Protein AF-A0A2D4KDU7-F1 (afdb_monomer)

Foldseek 3Di:
DVVQLVVVVVVLVVVVVVVVVVLVVVVVVLVVVLVVLVVVLVVQVVVLVVVVVVLVVVVVVLVPDDPVSSVVVVVVSVVVVCVSVVPPRDDDDPPSDRPDCDVVNVVVSVVVSCVSNDDPPDVDFADPVPDDPQWDADPSRNDIDGD

Radius of gyration: 37.22 Å; Cα contacts (8 Å, |Δi|>4): 57; chains: 1; bounding box: 59×28×111 Å

Solvent-accessible surface area (backbone atoms only — not comparable to full-atom values): 8748 Å² total; per-residue (Å²): 104,74,66,58,46,52,51,51,55,48,57,50,50,54,52,50,51,53,49,52,54,52,51,51,53,52,50,52,50,51,50,49,52,52,50,51,50,52,52,51,50,51,52,50,53,51,52,53,51,52,52,50,51,54,48,53,51,53,52,54,56,43,68,76,43,59,73,77,57,26,66,63,50,46,59,58,50,52,53,52,47,53,53,57,68,67,57,63,77,79,80,84,79,85,79,80,80,72,88,68,88,47,72,67,54,60,51,52,53,49,54,53,50,51,62,71,59,46,73,76,90,62,90,72,60,64,61,74,90,76,50,58,95,56,52,47,65,42,94,85,21,74,47,75,44,78,115

Mean predicted aligned error: 15.84 Å

pLDDT: mean 76.51, std 9.61, range [54.97, 90.88]

Structure (mmCIF, N/CA/C/O backbone):
data_AF-A0A2D4KDU7-F1
#
_entry.id   AF-A0A2D4KDU7-F1
#
loop_
_atom_site.group_PDB
_atom_site.id
_atom_site.type_symbol
_atom_site.label_atom_id
_atom_site.label_alt_id
_atom_site.label_comp_id
_atom_site.label_asym_id
_atom_site.label_entity_id
_atom_site.label_seq_id
_atom_site.pdbx_PDB_ins_code
_atom_site.Cartn_x
_atom_site.Cartn_y
_atom_site.Cartn_z
_atom_site.occupancy
_atom_site.B_iso_or_equiv
_atom_site.auth_seq_id
_atom_site.auth_comp_id
_atom_site.auth_asym_id
_atom_site.auth_atom_id
_atom_site.pdbx_PDB_model_num
ATOM 1 N N . PHE A 1 1 ? 23.810 -1.354 -40.346 1.00 64.44 1 PHE A N 1
ATOM 2 C CA . PHE A 1 1 ? 22.650 -0.583 -39.847 1.00 64.44 1 PHE A CA 1
ATOM 3 C C . PHE A 1 1 ? 21.507 -1.460 -39.319 1.00 64.44 1 PHE A C 1
ATOM 5 O O . PHE A 1 1 ? 21.370 -1.547 -38.110 1.00 64.44 1 PHE A O 1
ATOM 12 N N . LYS A 1 2 ? 20.727 -2.176 -40.155 1.00 74.44 2 LYS A N 1
ATOM 13 C CA . LYS A 1 2 ? 19.553 -2.969 -39.698 1.00 74.44 2 LYS A CA 1
ATOM 14 C C . LYS A 1 2 ? 19.859 -3.970 -38.568 1.00 74.44 2 LYS A C 1
ATOM 16 O O . LYS A 1 2 ? 19.088 -4.074 -37.623 1.00 74.44 2 LYS A O 1
ATOM 21 N N . HIS A 1 3 ? 20.990 -4.672 -38.652 1.00 78.50 3 HIS A N 1
ATOM 22 C CA . HIS A 1 3 ? 21.426 -5.616 -37.617 1.00 78.50 3 HIS A CA 1
ATOM 23 C C . HIS A 1 3 ? 21.759 -4.918 -36.286 1.00 78.50 3 HIS A C 1
ATOM 25 O O . HIS A 1 3 ? 21.266 -5.317 -35.241 1.00 78.50 3 HIS A O 1
ATOM 31 N N . GLN A 1 4 ? 22.495 -3.809 -36.346 1.00 75.19 4 GLN A N 1
ATOM 32 C CA . GLN A 1 4 ? 22.878 -2.999 -35.186 1.00 75.19 4 GLN A CA 1
ATOM 33 C C . GLN A 1 4 ? 21.663 -2.366 -34.490 1.00 75.19 4 GLN A C 1
ATOM 35 O O . GLN A 1 4 ? 21.583 -2.353 -33.267 1.00 75.19 4 GLN A O 1
ATOM 40 N N . VAL A 1 5 ? 20.667 -1.908 -35.258 1.00 75.38 5 VAL A N 1
ATOM 41 C CA . VAL A 1 5 ? 19.385 -1.441 -34.703 1.00 75.38 5 VAL A CA 1
ATOM 42 C C . VAL A 1 5 ? 18.654 -2.581 -33.986 1.00 75.38 5 VAL A C 1
ATOM 44 O O . VAL A 1 5 ? 18.150 -2.388 -32.881 1.00 75.38 5 VAL A O 1
ATOM 47 N N . ALA A 1 6 ? 18.614 -3.778 -34.579 1.00 77.19 6 ALA A N 1
ATOM 48 C CA . ALA A 1 6 ? 17.972 -4.937 -33.961 1.00 77.19 6 ALA A CA 1
ATOM 49 C C . ALA A 1 6 ? 18.661 -5.362 -32.651 1.00 77.19 6 ALA A C 1
ATOM 51 O O . ALA A 1 6 ? 17.974 -5.691 -31.684 1.00 77.19 6 ALA A O 1
ATOM 52 N N . GLU A 1 7 ? 19.991 -5.304 -32.602 1.00 84.19 7 GLU A N 1
ATOM 53 C CA . GLU A 1 7 ? 20.791 -5.597 -31.411 1.00 84.19 7 GLU A CA 1
ATOM 54 C C . GLU A 1 7 ? 20.511 -4.599 -30.276 1.00 84.19 7 GLU A C 1
ATOM 56 O O . GLU A 1 7 ? 20.170 -5.008 -29.165 1.00 84.19 7 GLU A O 1
ATOM 61 N N . GLN A 1 8 ? 20.536 -3.291 -30.563 1.00 79.44 8 GLN A N 1
ATOM 62 C CA . GLN A 1 8 ? 20.227 -2.252 -29.569 1.00 79.44 8 GLN A CA 1
ATOM 63 C C . GLN A 1 8 ? 18.788 -2.366 -29.038 1.00 79.44 8 GLN A C 1
ATOM 65 O O . GLN A 1 8 ? 18.553 -2.249 -27.835 1.00 79.44 8 GLN A O 1
ATOM 70 N N . LEU A 1 9 ? 17.822 -2.686 -29.907 1.00 80.81 9 LEU A N 1
ATOM 71 C CA . LEU A 1 9 ? 16.442 -2.979 -29.502 1.00 80.81 9 LEU A CA 1
ATOM 72 C C . LEU A 1 9 ? 16.328 -4.250 -28.642 1.00 80.81 9 LEU A C 1
ATOM 74 O O . LEU A 1 9 ? 15.403 -4.369 -27.836 1.00 80.81 9 LEU A O 1
ATOM 78 N N . GLY A 1 10 ? 17.229 -5.218 -28.814 1.00 84.12 10 GLY A N 1
ATOM 79 C CA . GLY A 1 10 ? 17.331 -6.400 -27.956 1.00 84.12 10 GLY A CA 1
ATOM 80 C C . GLY A 1 10 ? 17.787 -6.043 -26.541 1.00 84.12 10 GLY A C 1
ATOM 81 O O . GLY A 1 10 ? 17.117 -6.399 -25.573 1.00 84.12 10 GLY A O 1
ATOM 82 N N . VAL A 1 11 ? 18.866 -5.264 -26.426 1.00 84.25 11 VAL A N 1
ATOM 83 C CA . VAL A 1 11 ? 19.412 -4.784 -25.140 1.00 84.25 11 VAL A CA 1
ATOM 84 C C . VAL A 1 11 ? 18.401 -3.920 -24.378 1.00 84.25 11 VAL A C 1
ATOM 86 O O . VAL A 1 11 ? 18.278 -4.006 -23.158 1.00 84.25 11 VAL A O 1
ATOM 89 N N . MET A 1 12 ? 17.628 -3.094 -25.081 1.00 78.56 12 MET A N 1
ATOM 90 C CA . MET A 1 12 ? 16.588 -2.284 -24.441 1.00 78.56 12 MET A CA 1
ATOM 91 C C . MET A 1 12 ? 15.437 -3.132 -23.905 1.00 78.56 12 MET A C 1
ATOM 93 O O . MET A 1 12 ? 14.950 -2.870 -22.807 1.00 78.56 12 MET A O 1
ATOM 97 N N . ARG A 1 13 ? 15.015 -4.161 -24.648 1.00 83.88 13 ARG A N 1
ATOM 98 C CA . ARG A 1 13 ? 13.960 -5.077 -24.196 1.00 83.88 13 ARG A CA 1
ATOM 99 C C . ARG A 1 13 ? 14.378 -5.859 -22.955 1.00 83.88 13 ARG A C 1
ATOM 101 O O . ARG A 1 13 ? 13.567 -5.990 -22.045 1.00 83.88 13 ARG A O 1
ATOM 108 N N . SER A 1 14 ? 15.630 -6.311 -22.876 1.00 85.88 14 SER A N 1
ATOM 109 C CA . SER A 1 14 ? 16.124 -6.977 -21.666 1.00 85.88 14 SER A CA 1
ATOM 110 C C . SER A 1 14 ? 16.184 -6.025 -20.468 1.00 85.88 14 SER A C 1
ATOM 112 O O . SER A 1 14 ? 15.762 -6.397 -19.376 1.00 85.88 14 SER A O 1
ATOM 114 N N . TYR A 1 15 ? 16.621 -4.776 -20.664 1.00 81.38 15 TYR A N 1
ATOM 115 C CA . TYR A 1 15 ? 16.615 -3.761 -19.607 1.00 81.38 15 TYR A CA 1
ATOM 116 C C . TYR A 1 15 ? 15.201 -3.447 -19.098 1.00 81.38 15 TYR A C 1
ATOM 118 O O . TYR A 1 15 ? 14.987 -3.385 -17.888 1.00 81.38 15 TYR A O 1
ATOM 126 N N . LEU A 1 16 ? 14.229 -3.294 -20.004 1.00 81.00 16 LEU A N 1
ATOM 127 C CA . LEU A 1 16 ? 12.828 -3.084 -19.634 1.00 81.00 16 LEU A CA 1
ATOM 128 C C . LEU A 1 16 ? 12.256 -4.280 -18.869 1.00 81.00 16 LEU A C 1
ATOM 130 O O . LEU A 1 16 ? 11.600 -4.065 -17.858 1.00 81.00 16 LEU A O 1
ATOM 134 N N . GLY A 1 17 ? 12.567 -5.512 -19.281 1.00 83.88 17 GLY A N 1
ATOM 135 C CA . GLY A 1 17 ? 12.140 -6.712 -18.556 1.00 83.88 17 GLY A CA 1
ATOM 136 C C . GLY A 1 17 ? 12.711 -6.794 -17.135 1.00 83.88 17 GLY A C 1
ATOM 137 O O . GLY A 1 17 ? 11.994 -7.131 -16.196 1.00 83.88 17 GLY A O 1
ATOM 138 N N . MET A 1 18 ? 13.983 -6.422 -16.937 1.00 81.94 18 MET A N 1
ATOM 139 C CA . MET A 1 18 ? 14.571 -6.351 -15.590 1.00 81.94 18 MET A CA 1
ATOM 140 C C . MET A 1 18 ? 13.903 -5.279 -14.722 1.00 81.94 18 MET A C 1
ATOM 142 O O . MET A 1 18 ? 13.660 -5.508 -13.538 1.00 81.94 18 MET A O 1
ATOM 146 N N . LEU A 1 19 ? 13.594 -4.114 -15.297 1.00 77.25 19 LEU A N 1
ATOM 147 C CA . LEU A 1 19 ? 12.893 -3.048 -14.582 1.00 77.25 19 LEU A CA 1
ATOM 148 C C . LEU A 1 19 ? 11.456 -3.426 -14.233 1.00 77.25 19 LEU A C 1
ATOM 150 O O . LEU A 1 19 ? 11.025 -3.153 -13.119 1.00 77.25 19 LEU A O 1
ATOM 154 N N . GLU A 1 20 ? 10.732 -4.056 -15.155 1.00 80.38 20 GLU A N 1
ATOM 155 C CA . GLU A 1 20 ? 9.377 -4.555 -14.919 1.00 80.38 20 GLU A CA 1
ATOM 156 C C . GLU A 1 20 ? 9.365 -5.560 -13.765 1.00 80.38 20 GLU A C 1
ATOM 158 O O . GLU A 1 20 ? 8.571 -5.420 -12.838 1.00 80.38 20 GLU A O 1
ATOM 163 N N . SER A 1 21 ? 10.312 -6.504 -13.757 1.00 81.69 21 SER A N 1
ATOM 164 C CA . SER A 1 21 ? 10.461 -7.453 -12.652 1.00 81.69 21 SER A CA 1
ATOM 165 C C . SER A 1 21 ? 10.783 -6.760 -11.325 1.00 81.69 21 SER A C 1
ATOM 167 O O . SER A 1 21 ? 10.232 -7.140 -10.296 1.00 81.69 21 SER A O 1
ATOM 169 N N . SER A 1 22 ? 11.670 -5.763 -11.330 1.00 79.00 22 SER A N 1
ATOM 170 C CA . SER A 1 22 ? 12.036 -5.003 -10.127 1.00 79.00 22 SER A CA 1
ATOM 171 C C . SER A 1 22 ? 10.853 -4.194 -9.581 1.00 79.00 22 SER A C 1
ATOM 173 O O . SER A 1 22 ? 10.568 -4.224 -8.386 1.00 79.00 22 SER A O 1
ATOM 175 N N . LEU A 1 23 ? 10.102 -3.529 -10.463 1.00 78.06 23 LEU A N 1
ATOM 176 C CA . LEU A 1 23 ? 8.904 -2.785 -10.085 1.00 78.06 23 LEU A CA 1
ATOM 177 C C . LEU A 1 23 ? 7.802 -3.714 -9.568 1.00 78.06 23 LEU A C 1
ATOM 179 O O . LEU A 1 23 ? 7.132 -3.369 -8.600 1.00 78.06 23 LEU A O 1
ATOM 183 N N . GLY A 1 24 ? 7.639 -4.891 -10.178 1.00 78.06 24 GLY A N 1
ATOM 184 C CA . GLY A 1 24 ? 6.722 -5.923 -9.698 1.00 78.06 24 GLY A CA 1
ATOM 185 C C . GLY A 1 24 ? 7.055 -6.369 -8.274 1.00 78.06 24 GLY A C 1
ATOM 186 O O . GLY A 1 24 ? 6.163 -6.420 -7.432 1.00 78.06 24 GLY A O 1
ATOM 187 N N . GLN A 1 25 ? 8.339 -6.596 -7.976 1.00 82.38 25 GLN A N 1
ATOM 188 C CA . GLN A 1 25 ? 8.797 -6.938 -6.624 1.00 82.38 25 GLN A CA 1
ATOM 189 C C . GLN A 1 25 ? 8.543 -5.811 -5.616 1.00 82.38 25 GLN A C 1
ATOM 191 O O . GLN A 1 25 ? 8.075 -6.072 -4.508 1.00 82.38 25 GLN A O 1
ATOM 196 N N . GLU A 1 26 ? 8.819 -4.553 -5.976 1.00 77.38 26 GLU A N 1
ATOM 197 C CA . GLU A 1 26 ? 8.553 -3.432 -5.066 1.00 77.38 26 GLU A CA 1
ATOM 198 C C . GLU A 1 26 ? 7.043 -3.221 -4.861 1.00 77.38 26 GLU A C 1
ATOM 200 O O . GLU A 1 26 ? 6.612 -2.951 -3.743 1.00 77.38 26 GLU A O 1
ATOM 205 N N . ALA A 1 27 ? 6.220 -3.413 -5.897 1.00 76.50 27 ALA A N 1
ATOM 206 C CA . ALA A 1 27 ? 4.765 -3.360 -5.780 1.00 76.50 27 ALA A CA 1
ATOM 207 C C . ALA A 1 27 ? 4.227 -4.454 -4.844 1.00 76.50 27 ALA A C 1
ATOM 209 O O . ALA A 1 27 ? 3.410 -4.159 -3.972 1.00 76.50 27 ALA A O 1
ATOM 210 N N . GLU A 1 28 ? 4.718 -5.689 -4.976 1.00 83.06 28 GLU A N 1
ATOM 211 C CA . GLU A 1 28 ? 4.345 -6.806 -4.102 1.00 83.06 28 GLU A CA 1
ATOM 212 C C . GLU A 1 28 ? 4.742 -6.535 -2.645 1.00 83.06 28 GLU A C 1
ATOM 214 O O . GLU A 1 28 ? 3.942 -6.716 -1.727 1.00 83.06 28 GLU A O 1
ATOM 219 N N . LYS A 1 29 ? 5.942 -5.995 -2.425 1.00 82.25 29 LYS A N 1
ATOM 220 C CA . LYS A 1 29 ? 6.421 -5.605 -1.097 1.00 82.25 29 LYS A CA 1
ATOM 221 C C . LYS A 1 29 ? 5.576 -4.491 -0.473 1.00 82.25 29 LYS A C 1
ATOM 223 O O . LYS A 1 29 ? 5.206 -4.598 0.695 1.00 82.25 29 LYS A O 1
ATOM 228 N N . VAL A 1 30 ? 5.242 -3.441 -1.227 1.00 78.75 30 VAL A N 1
ATOM 229 C CA . VAL A 1 30 ? 4.367 -2.354 -0.750 1.00 78.75 30 VAL A CA 1
ATOM 230 C C . VAL A 1 30 ? 2.969 -2.887 -0.439 1.00 78.75 30 VAL A C 1
ATOM 232 O O . VAL A 1 30 ? 2.398 -2.548 0.598 1.00 78.75 30 VAL A O 1
ATOM 235 N N . GLN A 1 31 ? 2.431 -3.766 -1.287 1.00 79.94 31 GLN A N 1
ATOM 236 C CA . GLN A 1 31 ? 1.154 -4.431 -1.041 1.00 79.94 31 GLN A CA 1
ATOM 237 C C . GLN A 1 31 ? 1.193 -5.267 0.243 1.00 79.94 31 GLN A C 1
ATOM 239 O O . GLN A 1 31 ? 0.260 -5.196 1.046 1.00 79.94 31 GLN A O 1
ATOM 244 N N . GLN A 1 32 ? 2.261 -6.0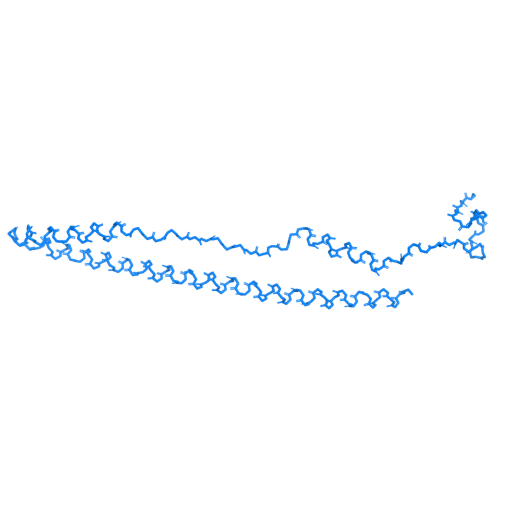34 0.462 1.00 84.38 32 GLN A N 1
ATOM 245 C CA . GLN A 1 32 ? 2.418 -6.843 1.665 1.00 84.38 32 GLN A CA 1
ATOM 246 C C . GLN A 1 32 ? 2.485 -5.963 2.919 1.00 84.38 32 GLN A C 1
ATOM 248 O O . GLN A 1 32 ? 1.736 -6.197 3.866 1.00 84.38 32 GLN A O 1
ATOM 253 N N . GLN A 1 33 ? 3.299 -4.905 2.903 1.00 81.31 33 GLN A N 1
ATOM 254 C CA . GLN A 1 33 ? 3.403 -3.953 4.013 1.00 81.31 33 GLN A CA 1
ATOM 255 C C . GLN A 1 33 ? 2.062 -3.280 4.324 1.00 81.31 33 GLN A C 1
ATOM 257 O O . GLN A 1 33 ? 1.664 -3.193 5.487 1.00 81.31 33 GLN A O 1
ATOM 262 N N . ALA A 1 34 ? 1.334 -2.846 3.293 1.00 77.69 34 ALA A N 1
ATOM 263 C CA . ALA A 1 34 ? 0.008 -2.262 3.450 1.00 77.69 34 ALA A CA 1
ATOM 264 C C . ALA A 1 34 ? -0.995 -3.268 4.033 1.00 77.69 34 ALA A C 1
ATOM 266 O O . ALA A 1 34 ? -1.752 -2.936 4.945 1.00 77.69 34 ALA A O 1
ATOM 267 N N . SER A 1 35 ? -0.982 -4.512 3.549 1.00 83.25 35 SER A N 1
ATOM 268 C CA . SER A 1 35 ? -1.844 -5.580 4.060 1.00 83.25 35 SER A CA 1
ATOM 269 C C . SER A 1 35 ? -1.551 -5.892 5.528 1.00 83.25 35 SER A C 1
ATOM 271 O O . SER A 1 35 ? -2.477 -6.036 6.327 1.00 83.25 35 SER A O 1
ATOM 273 N N . GLU A 1 36 ? -0.277 -5.975 5.909 1.00 85.81 36 GLU A N 1
ATOM 274 C CA . GLU A 1 36 ? 0.140 -6.211 7.293 1.00 85.81 36 GLU A CA 1
ATOM 275 C C . GLU A 1 36 ? -0.272 -5.056 8.214 1.00 85.81 36 GLU A C 1
ATOM 277 O O . GLU A 1 36 ? -0.821 -5.296 9.295 1.00 85.81 36 GLU A O 1
ATOM 282 N N . ALA A 1 37 ? -0.082 -3.808 7.775 1.00 81.75 37 ALA A N 1
ATOM 283 C CA . ALA A 1 37 ? -0.527 -2.623 8.504 1.00 81.75 37 ALA A CA 1
ATOM 284 C C . ALA A 1 37 ? -2.048 -2.645 8.731 1.00 81.75 37 ALA A C 1
ATOM 286 O O . ALA A 1 37 ? -2.496 -2.583 9.877 1.00 81.75 37 ALA A O 1
ATOM 287 N N . LEU A 1 38 ? -2.837 -2.855 7.671 1.00 82.50 38 LEU A N 1
ATOM 288 C CA . LEU A 1 38 ? -4.298 -2.955 7.757 1.00 82.50 38 LEU A CA 1
ATOM 289 C C . LEU A 1 38 ? -4.747 -4.114 8.655 1.00 82.50 38 LEU A C 1
ATOM 291 O O . LEU A 1 38 ? -5.704 -3.988 9.420 1.00 82.50 38 LEU A O 1
ATOM 295 N N . GLN A 1 39 ? -4.060 -5.256 8.604 1.00 87.50 39 GLN A N 1
ATOM 296 C CA . GLN A 1 39 ? -4.387 -6.396 9.455 1.00 87.50 39 GLN A CA 1
ATOM 297 C C . GLN A 1 39 ? -4.113 -6.099 10.935 1.00 87.50 39 GLN A C 1
ATOM 299 O O . GLN A 1 39 ? -4.894 -6.515 11.798 1.00 87.50 39 GLN A O 1
ATOM 304 N N . ASN A 1 40 ? -3.033 -5.381 11.243 1.00 84.69 40 ASN A N 1
ATOM 305 C CA . ASN A 1 40 ? -2.705 -4.963 12.604 1.00 84.69 40 ASN A CA 1
ATOM 306 C C . ASN A 1 40 ? -3.675 -3.895 13.125 1.00 84.69 40 ASN A C 1
ATOM 308 O O . ASN A 1 40 ? -4.140 -4.001 14.265 1.00 84.69 40 ASN A O 1
ATOM 312 N N . GLU A 1 41 ? -4.057 -2.929 12.289 1.00 83.25 41 GLU A N 1
ATOM 313 C CA . GLU A 1 41 ? -5.104 -1.953 12.610 1.00 83.25 41 GLU A CA 1
ATOM 314 C C . GLU A 1 41 ? -6.436 -2.658 12.889 1.00 83.25 41 GLU A C 1
ATOM 316 O O . GLU A 1 41 ? -7.047 -2.435 13.934 1.00 83.25 41 GLU A O 1
ATOM 321 N N . ARG A 1 42 ? -6.836 -3.611 12.035 1.00 85.31 42 ARG A N 1
ATOM 322 C CA . ARG A 1 42 ? -8.053 -4.412 12.233 1.00 85.31 42 ARG A CA 1
ATOM 323 C C . ARG A 1 42 ? -8.026 -5.187 13.549 1.00 85.31 42 ARG A C 1
ATOM 325 O O . ARG A 1 42 ? -9.029 -5.216 14.255 1.00 85.31 42 ARG A O 1
ATOM 332 N N . LYS A 1 43 ? -6.901 -5.825 13.893 1.00 88.25 43 LYS A N 1
ATOM 333 C CA . LYS A 1 43 ? -6.739 -6.532 15.180 1.00 88.25 43 LYS A CA 1
ATOM 334 C C . LYS A 1 43 ? -6.879 -5.574 16.362 1.00 88.25 43 LYS A C 1
ATOM 336 O O . LYS A 1 43 ? -7.530 -5.910 17.348 1.00 88.25 43 LYS A O 1
ATOM 341 N N . THR A 1 44 ? -6.291 -4.387 16.249 1.00 85.00 44 THR A N 1
ATOM 342 C CA . THR A 1 44 ? -6.365 -3.347 17.280 1.00 85.00 44 THR A CA 1
ATOM 343 C C . THR A 1 44 ? -7.805 -2.865 17.461 1.00 85.00 44 THR A C 1
ATOM 345 O O . THR A 1 44 ? -8.310 -2.877 18.580 1.00 85.00 44 THR A O 1
ATOM 348 N N . MET A 1 45 ? -8.509 -2.547 16.369 1.00 84.75 45 MET A N 1
ATOM 349 C CA . MET A 1 45 ? -9.927 -2.170 16.400 1.00 84.75 45 MET A CA 1
ATOM 350 C C . MET A 1 45 ? -10.816 -3.279 16.972 1.00 84.75 45 MET A C 1
ATOM 352 O O . MET A 1 45 ? -11.687 -2.998 17.790 1.00 84.75 45 MET A O 1
ATOM 356 N N . ALA A 1 46 ? -10.581 -4.541 16.597 1.00 88.06 46 ALA A N 1
ATOM 357 C CA . ALA A 1 46 ? -11.326 -5.675 17.141 1.00 88.06 46 ALA A CA 1
ATOM 358 C C . ALA A 1 46 ? -11.160 -5.784 18.665 1.00 88.06 46 ALA A C 1
ATOM 360 O O . ALA A 1 46 ? -12.145 -5.935 19.381 1.00 88.06 46 ALA A O 1
ATOM 361 N N . ARG A 1 47 ? -9.932 -5.612 19.173 1.00 88.44 47 ARG A N 1
ATOM 362 C CA . ARG A 1 47 ? -9.664 -5.594 20.616 1.00 88.44 47 ARG A CA 1
ATOM 363 C C . ARG A 1 47 ? -10.378 -4.441 21.326 1.00 88.44 47 ARG A C 1
ATOM 365 O O . ARG A 1 47 ? -10.934 -4.661 22.398 1.00 88.44 47 ARG A O 1
ATOM 372 N N . TYR A 1 48 ? -10.376 -3.241 20.743 1.00 85.88 48 TYR A N 1
ATOM 373 C CA . TYR A 1 48 ? -11.124 -2.101 21.286 1.00 85.88 48 TYR A CA 1
ATOM 374 C C . TYR A 1 48 ? -12.631 -2.386 21.340 1.00 85.88 48 TYR A C 1
ATOM 376 O O . TYR A 1 48 ? -13.268 -2.132 22.360 1.00 85.88 48 TYR A O 1
ATOM 384 N N . LEU A 1 49 ? -13.202 -2.972 20.283 1.00 87.88 49 LEU A N 1
ATOM 385 C CA . LEU A 1 49 ? -14.614 -3.363 20.262 1.00 87.88 49 LEU A CA 1
ATOM 386 C C . LEU A 1 49 ? -14.941 -4.408 21.333 1.00 87.88 49 LEU A C 1
ATOM 388 O O . LEU A 1 49 ? -15.965 -4.291 22.002 1.00 87.88 49 LEU A O 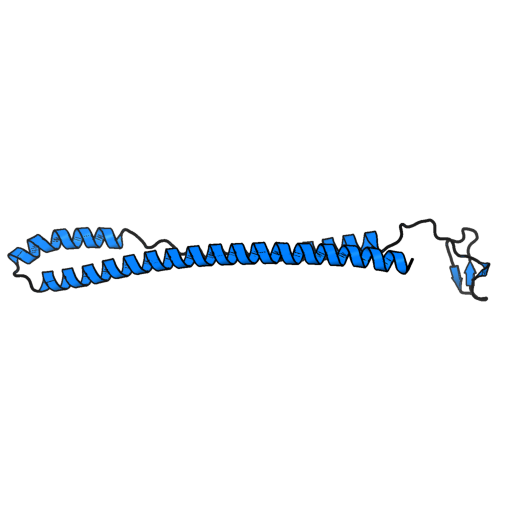1
ATOM 392 N N . ASP A 1 50 ? -14.079 -5.403 21.531 1.00 90.88 50 ASP A N 1
ATOM 393 C CA . ASP A 1 50 ? -14.281 -6.409 22.577 1.00 90.88 50 ASP A CA 1
ATOM 394 C C . ASP A 1 50 ? -14.216 -5.794 23.980 1.00 90.88 50 ASP A C 1
ATOM 396 O O . ASP A 1 50 ? -15.025 -6.142 24.841 1.00 90.88 50 ASP A O 1
ATOM 400 N N . GLN A 1 51 ? -13.316 -4.833 24.212 1.00 88.31 51 GLN A N 1
ATOM 401 C CA . GLN A 1 51 ? -13.274 -4.083 25.471 1.00 88.31 51 GLN A CA 1
ATOM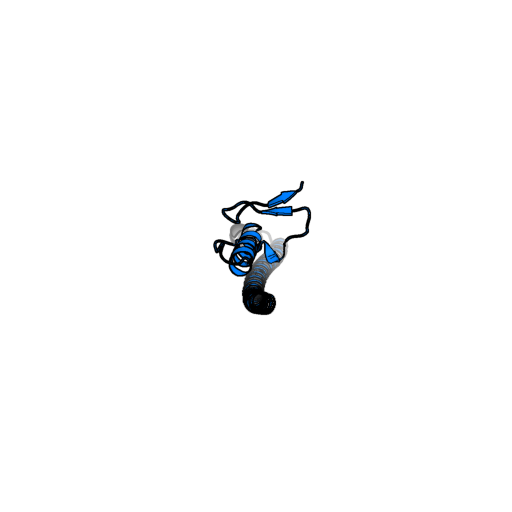 402 C C . GLN A 1 51 ? -14.562 -3.288 25.709 1.00 88.31 51 GLN A C 1
ATOM 404 O O . GLN A 1 51 ? -15.063 -3.276 26.833 1.00 88.31 51 GLN A O 1
ATOM 409 N N . LEU A 1 52 ? -15.116 -2.656 24.670 1.00 87.50 52 LEU A N 1
ATOM 410 C CA . LEU A 1 52 ? -16.382 -1.925 24.766 1.00 87.50 52 LEU A CA 1
ATOM 411 C C . LEU A 1 52 ? -17.559 -2.859 25.067 1.00 87.50 52 LEU A C 1
ATOM 413 O O . LEU A 1 52 ? -18.345 -2.554 25.956 1.00 87.50 52 LEU A O 1
ATOM 417 N N . LYS A 1 53 ? -17.639 -4.025 24.414 1.00 89.62 53 LYS A N 1
ATOM 418 C CA . LYS A 1 53 ? -18.680 -5.032 24.691 1.00 89.62 53 LYS A CA 1
ATOM 419 C C . LYS A 1 53 ? -18.603 -5.582 26.112 1.00 89.62 53 LYS A C 1
ATOM 421 O O . LYS A 1 53 ? -19.620 -5.721 26.781 1.00 89.62 53 LYS A O 1
ATOM 426 N N . GLN A 1 54 ? -17.396 -5.886 26.595 1.00 89.69 54 GLN A N 1
ATOM 427 C CA . GLN A 1 54 ? -17.205 -6.302 27.988 1.00 89.69 54 GLN A CA 1
ATOM 428 C C . GLN A 1 54 ? -17.662 -5.212 28.955 1.00 89.69 54 GLN A C 1
ATOM 430 O O . GLN A 1 54 ? -18.243 -5.505 29.995 1.00 89.69 54 GLN A O 1
ATOM 435 N N . MET A 1 55 ? -17.406 -3.952 28.611 1.00 87.06 55 MET A N 1
ATOM 436 C CA . MET A 1 55 ? -17.807 -2.827 29.437 1.00 87.06 55 MET A CA 1
ATOM 437 C C . MET A 1 55 ? -19.320 -2.603 29.440 1.00 87.06 55 MET A C 1
ATOM 439 O O . MET A 1 55 ? -19.886 -2.320 30.491 1.00 87.06 55 MET A O 1
ATOM 443 N N . GLU A 1 56 ? -19.974 -2.769 28.293 1.00 87.12 56 GLU A N 1
ATOM 444 C CA . GLU A 1 56 ? -21.432 -2.758 28.168 1.00 87.12 56 GLU A CA 1
ATOM 445 C C . GLU A 1 56 ? -22.073 -3.846 29.040 1.00 87.12 56 GLU A C 1
ATOM 447 O O . GLU A 1 56 ? -23.009 -3.565 29.784 1.00 87.12 56 GLU A O 1
ATOM 452 N N . MET A 1 57 ? -21.507 -5.057 29.039 1.00 89.25 57 MET A N 1
ATOM 453 C CA . MET A 1 57 ? -21.952 -6.150 29.908 1.00 89.25 57 MET A CA 1
ATOM 454 C C . MET A 1 57 ? -21.815 -5.795 31.396 1.00 89.25 57 MET A C 1
ATOM 456 O O . MET A 1 57 ? -22.776 -5.935 32.144 1.00 89.25 57 MET A O 1
ATOM 460 N N . VAL A 1 58 ? -20.659 -5.268 31.822 1.00 87.75 58 VAL A N 1
ATOM 461 C CA . VAL A 1 58 ? -20.433 -4.842 33.219 1.00 87.75 58 VAL A CA 1
ATOM 462 C C . VAL A 1 58 ? -21.377 -3.707 33.625 1.00 87.75 58 VAL A C 1
ATOM 464 O O . VAL A 1 58 ? -21.835 -3.663 34.764 1.00 87.75 58 VAL A O 1
ATOM 467 N N . LEU A 1 59 ? -21.680 -2.776 32.717 1.00 86.19 59 LEU A N 1
ATOM 468 C CA . LEU A 1 59 ? -22.665 -1.723 32.970 1.00 86.19 59 LEU A CA 1
ATOM 469 C C . LEU A 1 59 ? -24.073 -2.301 33.159 1.00 86.19 59 LEU A C 1
ATOM 471 O O . LEU A 1 59 ? -24.775 -1.853 34.063 1.00 86.19 59 LEU A O 1
ATOM 475 N N . GLY A 1 60 ? -24.450 -3.304 32.360 1.00 85.25 60 GLY A N 1
ATOM 476 C CA . GLY A 1 60 ? -25.703 -4.041 32.527 1.00 85.25 60 GLY A CA 1
ATOM 477 C C . GLY A 1 60 ? -25.784 -4.767 33.873 1.00 85.25 60 GLY A C 1
ATOM 478 O O . GLY A 1 60 ? -26.778 -4.637 34.574 1.00 85.25 60 GLY A O 1
ATOM 479 N N . GLU A 1 61 ? -24.714 -5.448 34.290 1.00 86.19 61 GLU A N 1
ATOM 480 C CA . GLU A 1 61 ? -24.653 -6.109 35.603 1.00 86.19 61 GLU A CA 1
ATOM 481 C C . GLU A 1 61 ? -24.779 -5.108 36.757 1.00 86.19 61 GLU A C 1
ATOM 483 O O . GLU A 1 61 ? -25.527 -5.336 37.701 1.00 86.19 61 GLU A O 1
ATOM 488 N N . VAL A 1 62 ? -24.079 -3.970 36.680 1.00 84.69 62 VAL A N 1
ATOM 489 C CA . VAL A 1 62 ? -24.143 -2.932 37.719 1.00 84.69 62 VAL A CA 1
ATOM 490 C C . VAL A 1 62 ? -25.525 -2.283 37.786 1.00 84.69 62 VAL A C 1
ATOM 492 O O . VAL A 1 62 ? -25.936 -1.884 38.871 1.00 84.69 62 VAL A O 1
ATOM 495 N N . GLN A 1 63 ? -26.251 -2.182 36.671 1.00 82.56 63 GLN A N 1
ATOM 496 C CA . GLN A 1 63 ? -27.608 -1.632 36.647 1.00 82.56 63 GLN A CA 1
ATOM 497 C C . GLN A 1 63 ? -28.598 -2.447 37.498 1.00 82.56 63 GLN A C 1
ATOM 499 O O . GLN A 1 63 ? -29.492 -1.850 38.099 1.00 82.56 63 GLN A O 1
ATOM 504 N N . ASP A 1 64 ? -28.425 -3.768 37.575 1.00 84.94 64 ASP A N 1
ATOM 505 C CA . ASP A 1 64 ? -29.308 -4.670 38.327 1.00 84.94 64 ASP A CA 1
ATOM 506 C C . ASP A 1 64 ? -28.954 -4.773 39.829 1.00 84.94 64 ASP A C 1
ATOM 508 O O . ASP A 1 64 ? -29.671 -5.411 40.604 1.00 84.94 64 ASP A O 1
ATOM 512 N N . GLU A 1 65 ? -27.874 -4.123 40.278 1.00 83.50 65 GLU A N 1
ATOM 513 C CA . GLU A 1 65 ? -27.416 -4.152 41.673 1.00 83.50 65 GLU A CA 1
ATOM 514 C C . GLU A 1 65 ? -28.215 -3.196 42.590 1.00 83.50 65 GLU A C 1
ATOM 516 O O . GLU A 1 65 ? -28.655 -2.118 42.173 1.00 83.50 65 GLU A O 1
ATOM 521 N N . PRO A 1 66 ? -28.368 -3.518 43.891 1.00 85.31 66 PRO A N 1
ATOM 522 C CA . PRO A 1 66 ? -29.030 -2.640 44.848 1.00 85.31 66 PRO A CA 1
ATOM 523 C C . PRO A 1 66 ? -28.256 -1.324 45.034 1.00 85.31 66 PRO A C 1
ATOM 525 O O . PRO A 1 66 ? -27.029 -1.272 44.932 1.00 85.31 66 PRO A O 1
ATOM 528 N N . GLN A 1 67 ? -28.968 -0.239 45.368 1.00 77.12 67 GLN A N 1
ATOM 529 C CA . GLN A 1 67 ? -28.436 1.135 45.318 1.00 77.12 67 GLN A CA 1
ATOM 530 C C . GLN A 1 67 ? -27.116 1.370 46.073 1.00 77.12 67 GLN A C 1
ATOM 532 O O . GLN A 1 67 ? -26.284 2.168 45.636 1.00 77.12 67 GLN A O 1
ATOM 537 N N . THR A 1 68 ? -26.904 0.690 47.199 1.00 76.06 68 THR A N 1
ATOM 538 C CA . THR A 1 68 ? -25.670 0.806 47.989 1.00 76.06 68 THR A CA 1
ATOM 539 C C . THR A 1 68 ? -24.463 0.187 47.286 1.00 76.06 68 THR A C 1
ATOM 541 O O . THR A 1 68 ? -23.359 0.726 47.378 1.00 76.06 68 THR A O 1
ATOM 544 N N . GLU A 1 69 ? -24.657 -0.912 46.557 1.00 78.06 69 GLU A N 1
ATOM 545 C CA . GLU A 1 69 ? -23.609 -1.553 45.762 1.00 78.06 69 GLU A CA 1
ATOM 546 C C . GLU A 1 69 ? -23.392 -0.845 44.426 1.00 78.06 69 GLU A C 1
ATOM 548 O O . GLU A 1 69 ? -22.240 -0.653 44.027 1.00 78.06 69 GLU A O 1
ATOM 553 N N . PHE A 1 70 ? -24.472 -0.367 43.801 1.00 81.88 70 PHE A N 1
ATOM 554 C CA . PHE A 1 70 ? -24.426 0.451 42.592 1.00 81.88 70 PHE A CA 1
ATOM 555 C C . PHE A 1 70 ? -23.504 1.661 42.771 1.00 81.88 70 PHE A C 1
ATOM 557 O O . PHE A 1 70 ? -22.533 1.809 42.036 1.00 81.88 70 PHE A O 1
ATOM 564 N N . LEU A 1 71 ? -23.735 2.495 43.792 1.00 78.06 71 LEU A N 1
ATOM 565 C CA . LEU A 1 71 ? -22.936 3.709 44.018 1.00 78.06 71 LEU A CA 1
ATOM 566 C C . LEU A 1 71 ? -21.450 3.405 44.266 1.00 78.06 71 LEU A C 1
ATOM 568 O O . LEU A 1 71 ? -20.580 4.195 43.898 1.00 78.06 71 LEU A O 1
ATOM 572 N N . ARG A 1 72 ? -21.146 2.249 44.865 1.00 80.19 72 ARG A N 1
ATOM 573 C CA . ARG A 1 72 ? -19.772 1.825 45.159 1.00 80.19 72 ARG A CA 1
ATOM 574 C C . ARG A 1 72 ? -19.050 1.315 43.909 1.00 80.19 72 ARG A C 1
ATOM 576 O O . ARG A 1 72 ? -17.887 1.655 43.699 1.00 80.19 72 ARG A O 1
ATOM 583 N N . LYS A 1 73 ? -19.733 0.511 43.086 1.00 82.31 73 LYS A N 1
ATOM 584 C CA . LYS A 1 73 ? -19.195 -0.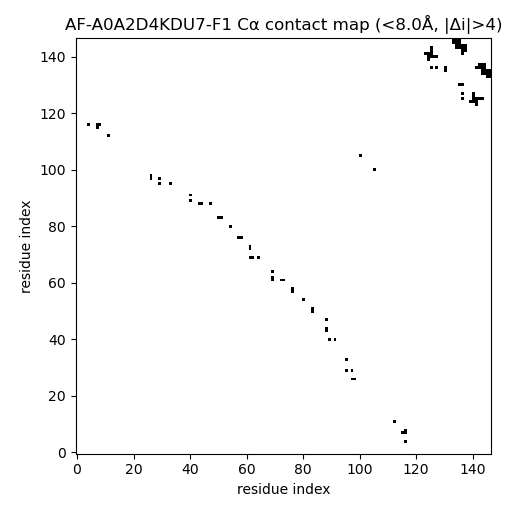113 41.864 1.00 82.31 73 LYS A CA 1
ATOM 585 C C . LYS A 1 73 ? -19.164 0.871 40.684 1.00 82.31 73 LYS A C 1
ATOM 587 O O . LYS A 1 73 ? -18.191 0.890 39.931 1.00 82.31 73 LYS A O 1
ATOM 592 N N . TYR A 1 74 ? -20.164 1.746 40.564 1.00 82.94 74 TYR A N 1
ATOM 593 C CA . TYR A 1 74 ? -20.327 2.676 39.443 1.00 82.94 74 TYR A CA 1
ATOM 594 C C . TYR A 1 74 ? -19.140 3.627 39.271 1.00 82.94 74 TYR A C 1
ATOM 596 O O . TYR A 1 74 ? -18.674 3.810 38.153 1.00 82.94 74 TYR A O 1
ATOM 604 N N . CYS A 1 75 ? -18.579 4.182 40.351 1.00 81.81 75 CYS A N 1
ATOM 605 C CA . CYS A 1 75 ? -17.419 5.080 40.257 1.00 81.81 75 CYS A CA 1
ATOM 606 C C . CYS A 1 75 ? -16.190 4.399 39.628 1.00 81.81 75 CYS A C 1
ATOM 608 O O . CYS A 1 75 ? -15.475 5.007 38.828 1.00 81.81 75 CYS A O 1
ATOM 610 N N . LEU A 1 76 ? -15.961 3.122 39.954 1.00 85.25 76 LEU A N 1
ATOM 611 C CA . LEU A 1 76 ? -14.862 2.333 39.395 1.00 85.25 76 LEU A CA 1
ATOM 612 C C . LEU A 1 76 ? -15.100 2.037 37.906 1.00 85.25 76 LEU A C 1
ATOM 614 O O . LEU A 1 76 ? -14.192 2.170 37.083 1.00 85.25 76 LEU A O 1
ATOM 618 N N . VAL A 1 77 ? -16.335 1.671 37.562 1.00 86.19 77 VAL A N 1
ATOM 619 C CA . VAL A 1 77 ? -16.761 1.378 36.189 1.00 86.19 77 VAL A CA 1
ATOM 620 C C . VAL A 1 77 ? -16.693 2.645 35.330 1.00 86.19 77 VAL A C 1
ATOM 622 O O . VAL A 1 77 ? -16.039 2.645 34.292 1.00 86.19 77 VAL A O 1
ATOM 625 N N . ALA A 1 78 ? -17.236 3.769 35.788 1.00 82.81 78 ALA A N 1
ATOM 626 C CA . ALA A 1 78 ? -17.179 5.047 35.082 1.00 82.81 78 ALA A CA 1
ATOM 627 C C . ALA A 1 78 ? -15.733 5.511 34.819 1.00 82.81 78 ALA A C 1
ATOM 629 O O . ALA A 1 78 ? -15.416 5.932 33.706 1.00 82.81 78 ALA A O 1
ATOM 630 N N . SER A 1 79 ? -14.831 5.362 35.797 1.00 85.00 79 SER A N 1
ATOM 631 C CA . SER A 1 79 ? -13.407 5.679 3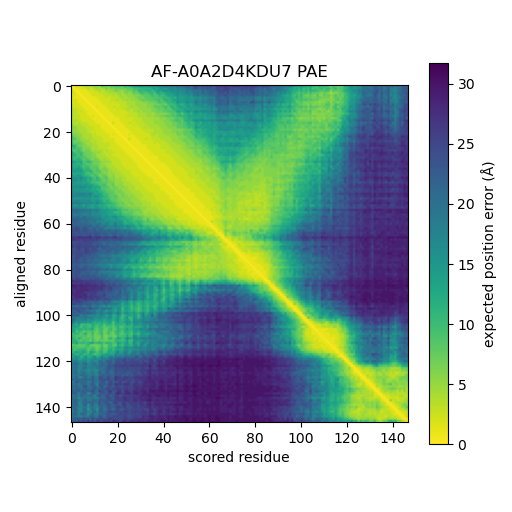5.618 1.00 85.00 79 SER A CA 1
ATOM 632 C C . SER A 1 79 ? -12.744 4.793 34.554 1.00 85.00 79 SER A C 1
ATOM 634 O O . SER A 1 79 ? -12.011 5.282 33.690 1.00 85.00 79 SER A O 1
ATOM 636 N N . ARG A 1 80 ? -13.039 3.487 34.558 1.00 84.50 80 ARG A N 1
ATOM 637 C CA . ARG A 1 80 ? -12.532 2.550 33.547 1.00 84.50 80 ARG A CA 1
ATOM 638 C C . ARG A 1 80 ? -13.100 2.842 32.154 1.00 84.50 80 ARG A C 1
ATOM 640 O O . ARG A 1 80 ? -12.356 2.751 31.182 1.00 84.50 80 ARG A O 1
ATOM 647 N N . LEU A 1 81 ? -14.372 3.235 32.058 1.00 83.25 81 LEU A N 1
ATOM 648 C CA . LEU A 1 81 ? -15.026 3.618 30.802 1.00 83.25 81 LEU A CA 1
ATOM 649 C C . LEU A 1 81 ? -14.347 4.850 30.205 1.00 83.25 81 LEU A C 1
ATOM 651 O O . LEU A 1 81 ? -13.981 4.844 29.036 1.00 83.25 81 LEU A O 1
ATOM 655 N N . GLN A 1 82 ? -14.126 5.881 31.025 1.00 82.88 82 GLN A N 1
ATOM 656 C CA . GLN A 1 82 ? -13.428 7.096 30.606 1.00 82.88 82 GLN A CA 1
ATOM 657 C C . GLN A 1 82 ? -12.020 6.797 30.094 1.00 82.88 82 GLN A C 1
ATOM 659 O O . GLN A 1 82 ? -11.592 7.397 29.113 1.00 82.88 82 GLN A O 1
ATOM 664 N N . LYS A 1 83 ? -11.316 5.838 30.707 1.00 84.38 83 LYS A N 1
ATOM 665 C CA . LYS A 1 83 ? -10.004 5.402 30.221 1.00 84.38 83 LYS A CA 1
ATOM 666 C C . LYS A 1 83 ? -10.086 4.730 28.844 1.00 84.38 83 LYS A C 1
ATOM 668 O O . LYS A 1 83 ? -9.284 5.057 27.979 1.00 84.38 83 LYS A O 1
ATOM 673 N N . ILE A 1 84 ? -11.056 3.837 28.631 1.00 80.50 84 ILE A N 1
ATOM 674 C CA . ILE A 1 84 ? -11.254 3.149 27.341 1.00 80.50 84 ILE A CA 1
ATOM 675 C C . ILE A 1 84 ? -11.653 4.146 26.243 1.00 80.50 84 ILE A C 1
ATOM 677 O O . ILE A 1 84 ? -11.130 4.078 25.140 1.00 80.50 84 ILE A O 1
ATOM 681 N N . LEU A 1 85 ? -12.545 5.093 26.548 1.00 76.56 85 LEU A N 1
ATOM 682 C CA . LEU A 1 85 ? -12.988 6.124 25.601 1.00 76.56 85 LEU A CA 1
ATOM 683 C C . LEU A 1 85 ? -11.914 7.193 25.332 1.00 76.56 85 LEU A C 1
ATOM 685 O O . LEU A 1 85 ? -11.921 7.809 24.270 1.00 76.56 85 LEU A O 1
ATOM 689 N N . GLY A 1 86 ? -11.009 7.427 26.287 1.00 72.00 86 GLY A N 1
ATOM 690 C CA . GLY A 1 86 ? -9.883 8.354 26.146 1.00 72.00 86 GLY A CA 1
ATOM 691 C C . GLY A 1 86 ? -8.730 7.798 25.304 1.00 72.00 86 GLY A C 1
ATOM 692 O O . GLY A 1 86 ? -7.993 8.567 24.688 1.00 72.00 86 GLY A O 1
ATOM 693 N N . GLU A 1 87 ? -8.589 6.475 25.225 1.00 72.88 87 GLU A N 1
ATOM 694 C CA . GLU A 1 87 ? -7.717 5.808 24.259 1.00 72.88 87 GLU A CA 1
ATOM 695 C C . GLU A 1 87 ? -8.401 5.813 22.882 1.00 72.88 87 GLU A C 1
ATOM 697 O O . GLU A 1 87 ? -9.013 4.834 22.463 1.00 72.88 87 GLU A O 1
ATOM 702 N N . SER A 1 88 ? -8.339 6.953 22.181 1.00 57.09 88 SER A N 1
ATOM 703 C CA . SER A 1 88 ? -8.851 7.059 20.809 1.00 57.09 88 SER A CA 1
ATOM 704 C C . SER A 1 88 ? -8.246 5.949 19.944 1.00 57.09 88 SER A C 1
ATOM 706 O O . SER A 1 88 ? -7.019 5.790 19.950 1.00 57.09 88 SER A O 1
ATOM 708 N N . PRO A 1 89 ? -9.052 5.223 19.148 1.00 62.19 89 PRO A N 1
ATOM 709 C CA . PRO A 1 89 ? -8.504 4.280 18.189 1.00 62.19 89 PRO A CA 1
ATOM 710 C C . PRO A 1 89 ? -7.535 5.019 17.247 1.00 62.19 89 PRO A C 1
ATOM 712 O O . PRO A 1 89 ? -7.787 6.181 16.897 1.00 62.19 89 PRO A O 1
ATOM 715 N N . PRO A 1 90 ? -6.408 4.391 16.867 1.00 60.31 90 PRO A N 1
ATOM 716 C CA . PRO A 1 90 ? -5.433 5.016 15.986 1.00 60.31 90 PRO A CA 1
ATOM 717 C C . PRO A 1 90 ? -6.096 5.403 14.658 1.00 60.31 90 PRO A C 1
ATOM 719 O O . PRO A 1 90 ? -6.849 4.621 14.078 1.00 60.31 90 PRO A O 1
ATOM 722 N N . ILE A 1 91 ? -5.826 6.627 14.193 1.00 60.19 91 ILE A N 1
ATOM 723 C CA . ILE A 1 91 ? -6.292 7.118 12.890 1.00 60.19 91 ILE A CA 1
ATOM 724 C C . ILE A 1 91 ? -5.668 6.222 11.819 1.00 60.19 91 ILE A C 1
ATOM 726 O O . ILE A 1 91 ? -4.443 6.204 11.690 1.00 60.19 91 ILE A O 1
ATOM 730 N N . ALA A 1 92 ? -6.503 5.504 11.065 1.00 56.03 92 ALA A N 1
ATOM 731 C CA . ALA A 1 92 ? -6.060 4.682 9.945 1.00 56.03 92 ALA A CA 1
ATOM 732 C C . ALA A 1 92 ? -5.340 5.575 8.925 1.00 56.03 92 ALA A C 1
ATOM 734 O O . ALA A 1 92 ? -5.955 6.441 8.297 1.00 56.03 92 ALA A O 1
ATOM 735 N N . ARG A 1 93 ? -4.022 5.410 8.788 1.00 57.09 93 ARG A N 1
ATOM 736 C CA . ARG A 1 93 ? -3.233 6.141 7.789 1.00 57.09 93 ARG A CA 1
ATOM 737 C C . ARG A 1 93 ? -3.048 5.251 6.569 1.00 57.09 93 ARG A C 1
ATOM 739 O O . ARG A 1 93 ? -2.080 4.506 6.475 1.00 57.09 93 ARG A O 1
ATOM 746 N N . MET A 1 94 ? -3.968 5.357 5.614 1.00 54.97 94 MET A N 1
ATOM 747 C CA . MET A 1 94 ? -3.828 4.761 4.280 1.00 54.97 94 MET A CA 1
ATOM 748 C C . MET A 1 94 ? -2.992 5.665 3.357 1.00 54.97 94 MET A C 1
ATOM 750 O O . MET A 1 94 ? -3.480 6.118 2.329 1.00 54.97 94 MET A O 1
ATOM 754 N N . ASP A 1 95 ? -1.728 5.930 3.696 1.00 56.59 95 ASP A N 1
ATOM 755 C CA . ASP A 1 95 ? -0.781 6.540 2.745 1.00 56.59 95 ASP A CA 1
ATOM 756 C C . ASP A 1 95 ? -0.006 5.434 2.014 1.00 56.59 95 ASP A C 1
ATOM 758 O O . ASP A 1 95 ? 1.189 5.224 2.219 1.00 56.59 95 ASP A O 1
ATOM 762 N N . ILE A 1 96 ? -0.705 4.676 1.163 1.00 56.72 96 ILE A N 1
ATOM 763 C CA . ILE A 1 96 ? -0.063 3.710 0.262 1.00 56.72 96 ILE A CA 1
ATOM 764 C C . ILE A 1 96 ? 0.399 4.482 -0.975 1.00 56.72 96 ILE A C 1
ATOM 766 O O . ILE A 1 96 ? -0.346 4.652 -1.940 1.00 56.72 96 ILE A O 1
ATOM 770 N N . GLN A 1 97 ? 1.634 4.979 -0.944 1.00 57.06 97 GLN A N 1
ATOM 771 C CA . GLN A 1 97 ? 2.253 5.580 -2.122 1.00 57.06 97 GLN A CA 1
ATOM 772 C C . GLN A 1 97 ? 2.822 4.474 -3.009 1.00 57.06 97 GLN A C 1
ATOM 774 O O . GLN A 1 97 ? 3.891 3.929 -2.744 1.00 57.06 97 GLN A O 1
ATOM 779 N N . LEU A 1 98 ? 2.101 4.136 -4.077 1.00 55.16 98 LEU A N 1
ATOM 780 C CA . LEU A 1 98 ? 2.673 3.324 -5.143 1.00 55.16 98 LEU A CA 1
ATOM 781 C C . LEU A 1 98 ? 3.639 4.188 -5.966 1.00 55.16 98 LEU A C 1
ATOM 783 O O . LEU A 1 98 ? 3.291 5.324 -6.308 1.00 55.16 98 LEU A O 1
ATOM 787 N N . PRO A 1 99 ? 4.818 3.670 -6.350 1.00 56.25 99 PRO A N 1
ATOM 788 C CA . PRO A 1 99 ? 5.636 4.310 -7.365 1.00 56.25 99 PRO A CA 1
ATOM 789 C C . PRO A 1 99 ? 4.904 4.213 -8.710 1.00 56.25 99 PRO A C 1
ATOM 791 O O . PRO A 1 99 ? 5.027 3.239 -9.449 1.00 56.25 99 PRO A O 1
ATOM 794 N N . ILE A 1 100 ? 4.096 5.225 -9.024 1.00 57.53 100 ILE A N 1
ATOM 795 C CA . ILE A 1 100 ? 3.511 5.385 -10.354 1.00 57.53 100 ILE A CA 1
ATOM 796 C C . ILE A 1 100 ? 4.672 5.678 -11.300 1.00 57.53 100 ILE A C 1
ATOM 798 O O . ILE A 1 100 ? 5.436 6.619 -11.077 1.00 57.53 100 ILE A O 1
ATOM 802 N N . ILE A 1 101 ? 4.803 4.886 -12.367 1.00 59.12 101 ILE A N 1
ATOM 803 C CA . ILE A 1 101 ? 5.692 5.224 -13.478 1.00 59.12 101 ILE A CA 1
ATOM 804 C C . ILE A 1 101 ? 5.227 6.578 -14.030 1.00 59.12 101 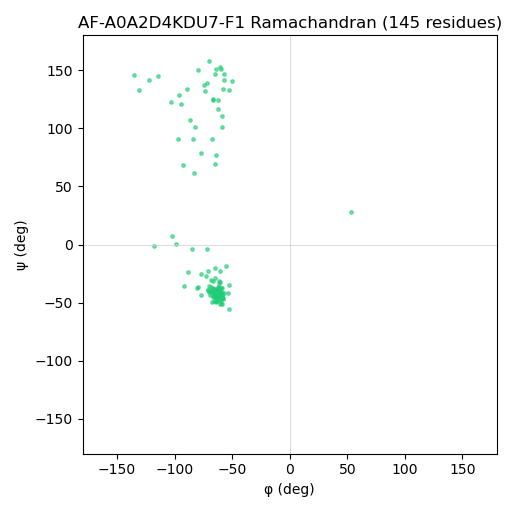ILE A C 1
ATOM 806 O O . ILE A 1 101 ? 4.226 6.659 -14.743 1.00 59.12 101 ILE A O 1
ATOM 810 N N . SER A 1 102 ? 5.926 7.649 -13.661 1.00 60.53 102 SER A N 1
ATOM 811 C CA . SER A 1 102 ? 5.597 9.006 -14.085 1.00 60.53 102 SER A CA 1
ATOM 812 C C . SER A 1 102 ? 5.882 9.188 -15.577 1.00 60.53 102 SER A C 1
ATOM 814 O O . SER A 1 102 ? 6.686 8.465 -16.175 1.00 60.53 102 SER A O 1
ATOM 816 N N . ASP A 1 103 ? 5.246 10.176 -16.205 1.00 58.34 103 ASP A N 1
ATOM 817 C CA . ASP A 1 103 ? 5.489 10.480 -17.622 1.00 58.34 103 ASP A CA 1
ATOM 818 C C . ASP A 1 103 ? 6.955 10.864 -17.908 1.00 58.34 103 ASP A C 1
ATOM 820 O O . ASP A 1 103 ? 7.455 10.627 -19.010 1.00 58.34 103 ASP A O 1
ATOM 824 N N . GLU A 1 104 ? 7.686 11.334 -16.893 1.00 61.16 104 GLU A N 1
ATOM 825 C CA . GLU A 1 104 ? 9.132 11.574 -16.956 1.00 61.16 104 GLU A CA 1
ATOM 826 C C . GLU A 1 104 ? 9.914 10.285 -17.272 1.00 61.16 104 GLU A C 1
ATOM 828 O O . GLU A 1 104 ? 10.855 10.304 -18.067 1.00 61.16 104 GLU A O 1
ATOM 833 N N . PHE A 1 105 ? 9.496 9.127 -16.744 1.00 64.75 105 PHE A N 1
ATOM 834 C CA . PHE A 1 105 ? 10.143 7.848 -17.056 1.00 64.75 105 PHE A CA 1
ATOM 835 C C . PHE A 1 105 ? 9.953 7.452 -18.524 1.00 64.75 105 PHE A C 1
ATOM 837 O O . PHE A 1 105 ? 10.919 7.072 -19.195 1.00 64.75 105 PHE A O 1
ATOM 844 N N . LYS A 1 106 ? 8.727 7.589 -19.051 1.00 69.88 106 LYS A N 1
ATOM 845 C CA . LYS A 1 106 ? 8.424 7.304 -20.465 1.00 69.88 106 LYS A CA 1
ATOM 846 C C . LYS A 1 106 ? 9.309 8.156 -21.380 1.00 69.88 106 LYS A C 1
ATOM 848 O O . LYS A 1 106 ? 9.879 7.646 -22.347 1.00 69.88 106 LYS A O 1
ATOM 853 N N . PHE A 1 107 ? 9.486 9.431 -21.026 1.00 61.00 107 PHE A N 1
ATOM 854 C CA . PHE A 1 107 ? 10.337 10.363 -21.758 1.00 61.00 107 PHE A CA 1
ATOM 855 C C . PHE A 1 107 ? 11.825 9.983 -21.706 1.00 61.00 107 PHE A C 1
ATOM 857 O O . PHE A 1 107 ? 12.508 10.024 -22.732 1.00 61.00 107 PHE A O 1
ATOM 864 N N . GLN A 1 108 ? 12.347 9.557 -20.550 1.00 68.50 108 GLN A N 1
ATOM 865 C CA . GLN A 1 108 ? 13.753 9.159 -20.432 1.00 68.50 108 GLN A CA 1
ATOM 866 C C . GLN A 1 108 ? 14.083 7.873 -21.189 1.00 68.50 108 GLN A C 1
ATOM 868 O O . GLN A 1 108 ? 15.125 7.820 -21.853 1.00 68.50 108 GLN A O 1
ATOM 873 N N . VAL A 1 109 ? 13.199 6.870 -21.142 1.00 73.81 109 VAL A N 1
ATOM 874 C CA . VAL A 1 109 ? 13.344 5.647 -21.945 1.00 73.81 109 VAL A CA 1
ATOM 875 C C . VAL A 1 109 ? 13.347 6.008 -23.427 1.00 73.81 109 VAL A C 1
ATOM 877 O O . VAL A 1 109 ? 14.305 5.670 -24.120 1.00 73.81 109 VAL A O 1
ATOM 880 N N . TRP A 1 110 ? 12.366 6.786 -23.901 1.00 73.38 110 TRP A N 1
ATOM 881 C CA . TRP A 1 110 ? 12.307 7.227 -25.298 1.00 73.38 110 TRP A CA 1
ATOM 882 C C . TRP A 1 110 ? 13.559 8.003 -25.728 1.00 73.38 110 TRP A C 1
ATOM 884 O O . TRP A 1 110 ? 14.155 7.703 -26.761 1.00 73.38 110 TRP A O 1
ATOM 894 N N . ARG A 1 111 ? 14.029 8.959 -24.917 1.00 72.81 111 ARG A N 1
ATOM 895 C CA . ARG A 1 111 ? 15.225 9.759 -25.227 1.00 72.81 111 ARG A CA 1
ATOM 896 C C . ARG A 1 111 ? 16.481 8.891 -25.322 1.00 72.81 111 ARG A C 1
ATOM 898 O O . ARG A 1 111 ? 17.342 9.140 -26.168 1.00 72.81 111 ARG A O 1
ATOM 905 N N . LYS A 1 112 ? 16.592 7.869 -24.468 1.00 73.69 112 LYS A N 1
ATOM 906 C CA . LYS A 1 112 ? 17.694 6.898 -24.500 1.00 73.69 112 LYS A CA 1
ATOM 907 C C . LYS A 1 112 ? 17.588 5.976 -25.720 1.00 73.69 112 LYS A C 1
ATOM 909 O O . LYS A 1 112 ? 18.606 5.725 -26.358 1.00 73.69 112 LYS A O 1
ATOM 914 N N . MET A 1 113 ? 16.373 5.558 -26.093 1.00 70.69 113 MET A N 1
ATOM 915 C CA . MET A 1 113 ? 16.105 4.806 -27.327 1.00 70.69 113 MET A CA 1
ATOM 916 C C . MET A 1 113 ? 16.521 5.600 -28.564 1.00 70.69 113 MET A C 1
ATOM 918 O O . MET A 1 113 ? 17.285 5.106 -29.389 1.00 70.69 113 MET A O 1
ATOM 922 N N . PHE A 1 114 ? 16.076 6.853 -28.654 1.00 70.06 114 PHE A N 1
ATOM 923 C CA . PHE A 1 114 ? 16.374 7.734 -29.774 1.00 70.06 114 PHE A CA 1
ATOM 924 C C . PHE A 1 114 ? 17.883 7.914 -29.962 1.00 70.06 114 PHE A C 1
ATOM 926 O O . PHE A 1 114 ? 18.382 7.737 -31.066 1.00 70.06 114 PHE A O 1
ATOM 933 N N . ARG A 1 115 ? 18.638 8.177 -28.887 1.00 73.19 115 ARG A N 1
ATOM 934 C CA . ARG A 1 115 ? 20.096 8.384 -28.968 1.00 73.19 115 ARG A CA 1
ATOM 935 C C . ARG A 1 115 ? 20.904 7.137 -29.330 1.00 73.19 115 ARG A C 1
ATOM 937 O O . ARG A 1 115 ? 21.973 7.285 -29.901 1.00 73.19 115 ARG A O 1
ATOM 944 N N . ALA A 1 116 ? 20.443 5.946 -28.957 1.00 69.19 116 ALA A N 1
ATOM 945 C CA . ALA A 1 116 ? 21.170 4.702 -29.220 1.00 69.19 116 ALA A CA 1
ATOM 946 C C . ALA A 1 116 ? 20.827 4.082 -30.586 1.00 69.19 116 ALA A C 1
ATOM 948 O O . ALA A 1 116 ? 21.624 3.324 -31.131 1.00 69.19 116 ALA A O 1
ATOM 949 N N . ILE A 1 117 ? 19.647 4.394 -31.132 1.00 67.94 117 ILE A N 1
ATOM 950 C CA . ILE A 1 117 ? 19.203 3.914 -32.448 1.00 67.94 117 ILE A CA 1
ATOM 951 C C . ILE A 1 117 ? 19.586 4.901 -33.551 1.00 67.94 117 ILE A C 1
ATOM 953 O O . ILE A 1 117 ? 19.913 4.478 -34.662 1.00 67.94 117 ILE A O 1
ATOM 957 N N . MET A 1 118 ? 19.549 6.205 -33.265 1.00 63.25 118 MET A N 1
ATOM 958 C CA . MET A 1 118 ? 20.028 7.196 -34.217 1.00 63.25 118 MET A CA 1
ATOM 959 C C . MET A 1 118 ? 21.541 7.032 -34.369 1.00 63.25 118 MET A C 1
ATOM 961 O O . MET A 1 118 ? 22.255 7.082 -33.364 1.00 63.25 118 MET A O 1
ATOM 965 N N . PRO A 1 119 ? 22.049 6.841 -35.597 1.00 59.44 119 PRO A N 1
ATOM 966 C CA . PRO A 1 119 ? 23.481 6.902 -35.818 1.00 59.44 119 PRO A CA 1
ATOM 967 C C . PRO A 1 119 ? 23.973 8.276 -35.353 1.00 59.44 119 PRO A C 1
ATOM 969 O O . PRO A 1 119 ? 23.245 9.272 -35.457 1.00 59.44 119 PRO A O 1
ATOM 972 N N . ALA A 1 120 ? 25.197 8.340 -34.822 1.00 59.31 120 ALA A N 1
ATOM 973 C CA . ALA A 1 120 ? 25.847 9.627 -34.627 1.00 59.31 120 ALA A CA 1
ATOM 974 C C . ALA A 1 120 ? 25.750 10.403 -35.948 1.00 59.31 120 ALA A C 1
ATOM 976 O O . ALA A 1 120 ? 25.846 9.800 -37.019 1.00 59.31 120 ALA A O 1
ATOM 977 N N .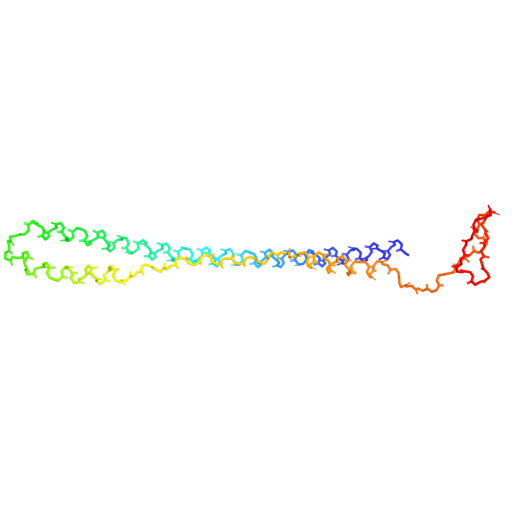 LEU A 1 121 ? 25.509 11.713 -35.871 1.00 55.16 121 LEU A N 1
ATOM 978 C CA . LEU A 1 121 ? 25.565 12.614 -37.020 1.00 55.16 121 LEU A CA 1
ATOM 979 C C . LEU A 1 121 ? 27.015 12.655 -37.533 1.00 55.16 121 LEU A C 1
ATOM 981 O O . LEU A 1 121 ? 27.723 13.641 -37.359 1.00 55.16 121 LEU A O 1
ATOM 985 N N . GLU A 1 122 ? 27.496 11.561 -38.116 1.00 59.16 122 GLU A N 1
ATOM 986 C CA . GLU A 1 122 ? 28.641 11.598 -39.004 1.00 59.16 122 GLU A CA 1
ATOM 987 C C . GLU A 1 122 ? 28.274 12.517 -40.171 1.00 59.16 122 GLU A C 1
ATOM 989 O O . GLU A 1 122 ? 27.095 12.687 -40.492 1.00 59.16 122 GLU A O 1
ATOM 994 N N . ASN A 1 123 ? 29.276 13.167 -40.766 1.00 61.84 123 ASN A N 1
ATOM 995 C CA . ASN A 1 123 ? 29.098 14.051 -41.917 1.00 61.84 123 ASN A CA 1
ATOM 996 C C . ASN A 1 123 ? 28.593 13.237 -43.123 1.00 61.84 123 ASN A C 1
ATOM 998 O O . ASN A 1 123 ? 29.362 12.902 -44.021 1.00 61.84 123 ASN A O 1
ATOM 1002 N N . LEU A 1 124 ? 27.303 12.900 -43.122 1.00 63.41 124 LEU A N 1
ATOM 1003 C CA . LEU A 1 124 ? 26.622 12.220 -44.208 1.00 63.41 124 LEU A CA 1
ATOM 1004 C C . LEU A 1 124 ? 26.691 13.136 -45.426 1.00 63.41 124 LEU A C 1
ATOM 1006 O O . LEU A 1 124 ? 26.307 14.305 -45.365 1.00 63.41 124 LEU A O 1
ATOM 1010 N N . THR A 1 125 ? 27.234 12.599 -46.510 1.00 73.88 125 THR A N 1
ATOM 1011 C CA . THR A 1 125 ? 27.309 13.273 -47.802 1.00 73.88 125 THR A CA 1
ATOM 1012 C C . THR A 1 125 ? 26.437 12.520 -48.792 1.00 73.88 125 THR A C 1
ATOM 1014 O O . THR A 1 125 ? 26.299 11.299 -48.714 1.00 73.88 125 THR A O 1
ATOM 1017 N N . PHE A 1 126 ? 25.815 13.254 -49.704 1.00 76.94 126 PHE A N 1
ATOM 1018 C CA . PHE A 1 126 ? 25.056 12.680 -50.803 1.00 76.94 126 PHE A CA 1
ATOM 1019 C C . PHE A 1 126 ? 26.022 12.092 -51.833 1.00 76.94 126 PHE A C 1
ATOM 1021 O O . PHE A 1 126 ? 26.990 12.749 -52.225 1.00 76.94 126 PHE A O 1
ATOM 1028 N N . ASP A 1 127 ? 25.766 10.858 -52.267 1.00 78.06 127 ASP A N 1
ATOM 1029 C CA . ASP A 1 127 ? 26.522 10.230 -53.347 1.00 78.06 127 ASP A CA 1
ATOM 1030 C C . ASP A 1 127 ? 25.894 10.610 -54.702 1.00 78.06 127 ASP A C 1
ATOM 1032 O O . ASP A 1 127 ? 24.814 10.104 -55.036 1.00 78.06 127 ASP A O 1
ATOM 1036 N N . PRO A 1 128 ? 26.541 11.486 -55.496 1.00 71.50 128 PRO A N 1
ATOM 1037 C CA . PRO A 1 128 ? 25.994 11.960 -56.764 1.00 71.50 128 PRO A CA 1
ATOM 1038 C C . PRO A 1 128 ? 25.853 10.845 -57.806 1.00 71.50 128 PRO A C 1
ATOM 1040 O O . PRO A 1 128 ? 25.056 10.981 -58.727 1.00 71.50 128 PRO A O 1
ATOM 1043 N N . VAL A 1 129 ? 26.573 9.726 -57.658 1.00 76.56 129 VAL A N 1
ATOM 1044 C CA . VAL A 1 129 ? 26.489 8.586 -58.588 1.00 76.56 129 VAL A CA 1
ATOM 1045 C C . VAL A 1 129 ? 25.159 7.839 -58.440 1.00 76.56 129 VAL A C 1
ATOM 1047 O O . VAL A 1 129 ? 24.699 7.187 -59.373 1.00 76.56 129 VAL A O 1
ATOM 1050 N N . THR A 1 130 ? 24.511 7.967 -57.280 1.00 79.25 130 THR A N 1
ATOM 1051 C CA . THR A 1 130 ? 23.214 7.336 -56.987 1.00 79.25 130 THR A CA 1
ATOM 1052 C C . THR A 1 130 ? 22.022 8.282 -57.149 1.00 79.25 130 THR A C 1
ATOM 1054 O O . THR A 1 130 ? 20.882 7.876 -56.923 1.00 79.25 130 THR A O 1
ATOM 1057 N N . ALA A 1 131 ? 22.261 9.541 -57.530 1.00 77.00 131 ALA A N 1
ATOM 1058 C CA . ALA A 1 131 ? 21.214 10.548 -57.638 1.00 77.00 131 ALA A CA 1
ATOM 1059 C C . ALA A 1 131 ? 20.299 10.294 -58.849 1.00 77.00 131 ALA A C 1
ATOM 1061 O O . ALA A 1 131 ? 20.744 9.942 -59.941 1.00 77.00 131 ALA A O 1
ATOM 1062 N N . GLN A 1 132 ? 18.994 10.494 -58.655 1.00 72.56 132 GLN A N 1
ATOM 1063 C CA . GLN A 1 132 ? 18.018 10.475 -59.743 1.00 72.56 132 GLN A CA 1
ATOM 1064 C C . GLN A 1 132 ? 18.292 11.641 -60.709 1.00 72.56 132 GLN A C 1
ATOM 1066 O O . GLN A 1 132 ? 18.680 12.718 -60.272 1.00 72.56 132 GLN A O 1
ATOM 1071 N N . ALA A 1 133 ? 18.042 11.453 -62.009 1.00 76.50 133 ALA A N 1
ATOM 1072 C CA . ALA A 1 133 ? 18.452 12.384 -63.072 1.00 76.50 133 ALA A CA 1
ATOM 1073 C C . ALA A 1 133 ? 17.975 13.849 -62.927 1.00 76.50 133 ALA A C 1
ATOM 1075 O O . ALA A 1 133 ? 18.557 14.731 -63.548 1.00 76.50 133 ALA A O 1
ATOM 1076 N N . ASN A 1 134 ? 16.952 14.114 -62.107 1.00 78.12 134 ASN A N 1
ATOM 1077 C CA . ASN A 1 134 ? 16.392 15.455 -61.886 1.00 78.12 134 ASN A CA 1
ATOM 1078 C C . ASN A 1 134 ? 16.839 16.090 -60.555 1.00 78.12 134 ASN A C 1
ATOM 1080 O O . ASN A 1 134 ? 16.301 17.118 -60.147 1.00 78.12 134 ASN A O 1
ATOM 1084 N N . LEU A 1 135 ? 17.775 15.456 -59.845 1.00 78.00 135 LEU A N 1
ATOM 1085 C CA . LEU A 1 135 ? 18.310 15.938 -58.577 1.00 78.00 135 LEU A CA 1
ATOM 1086 C C . LEU A 1 135 ? 19.691 16.557 -58.795 1.00 78.00 135 LEU A C 1
ATOM 1088 O O . LEU A 1 135 ? 20.616 15.887 -59.252 1.00 78.00 135 LEU A O 1
ATOM 1092 N N . LEU A 1 136 ? 19.842 17.825 -58.418 1.00 78.81 136 LEU A N 1
ATOM 1093 C CA . LEU A 1 136 ? 21.127 18.511 -58.361 1.00 78.81 136 LEU A CA 1
ATOM 1094 C C . LEU A 1 136 ? 21.686 18.422 -56.946 1.00 78.81 136 LEU A C 1
ATOM 1096 O O . LEU A 1 136 ? 21.065 18.874 -55.987 1.00 78.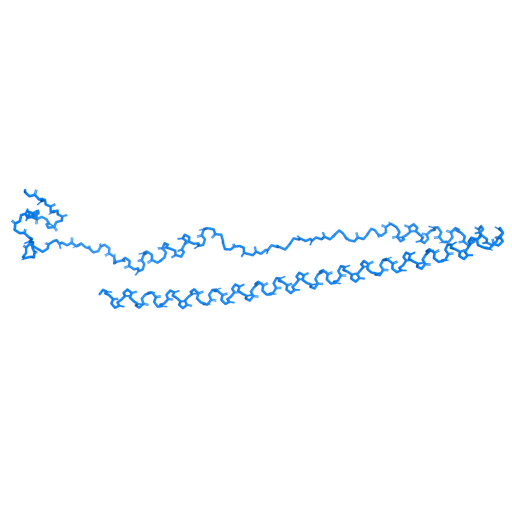81 136 LEU A O 1
ATOM 1100 N N . VAL A 1 137 ? 22.875 17.842 -56.815 1.00 80.38 137 VAL A N 1
ATOM 1101 C CA . VAL A 1 137 ? 23.598 17.762 -55.543 1.00 80.38 137 VAL A CA 1
ATOM 1102 C C . VAL A 1 137 ? 24.603 18.915 -55.475 1.00 80.38 137 VAL A C 1
ATOM 1104 O O . VAL A 1 137 ? 25.394 19.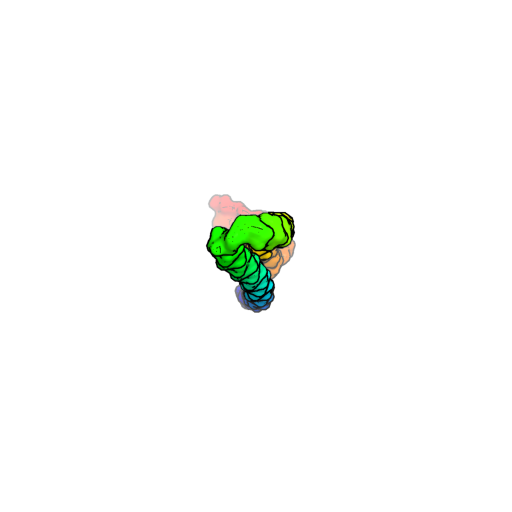098 -56.396 1.00 80.38 137 VAL A O 1
ATOM 1107 N N . SER A 1 138 ? 24.577 19.683 -54.384 1.00 79.19 138 SER A N 1
ATOM 1108 C CA . SER A 1 138 ? 25.526 20.771 -54.096 1.00 79.19 138 SER A CA 1
ATOM 1109 C C . SER A 1 138 ? 26.973 20.260 -54.011 1.00 79.19 138 SER A C 1
ATOM 1111 O O . SER A 1 138 ? 27.206 19.109 -53.638 1.00 79.19 138 SER A O 1
ATOM 1113 N N . GLU A 1 139 ? 27.963 21.111 -54.310 1.00 74.19 139 GLU A N 1
ATOM 1114 C CA . GLU A 1 139 ? 29.392 20.742 -54.322 1.00 74.19 139 GLU A CA 1
ATOM 1115 C C . GLU A 1 139 ? 29.903 20.250 -52.962 1.00 74.19 139 GLU A C 1
ATOM 1117 O O . GLU A 1 139 ? 30.739 19.347 -52.888 1.00 74.19 139 GLU A O 1
ATOM 1122 N N . ASP A 1 140 ? 29.349 20.790 -51.874 1.00 77.75 140 ASP A N 1
ATOM 1123 C CA . ASP A 1 140 ? 29.630 20.350 -50.504 1.00 77.75 140 ASP A CA 1
ATOM 1124 C C . ASP A 1 140 ? 29.009 18.983 -50.167 1.00 77.75 140 ASP A C 1
ATOM 1126 O O . ASP A 1 140 ? 29.229 18.452 -49.076 1.00 77.75 140 ASP A O 1
ATOM 1130 N N . ARG A 1 141 ? 28.238 18.412 -51.104 1.00 76.06 141 ARG A N 1
ATOM 1131 C CA . ARG A 1 141 ? 27.495 17.151 -51.007 1.00 76.06 141 ARG A CA 1
ATOM 1132 C C . ARG A 1 141 ? 26.577 17.090 -49.795 1.00 76.06 141 ARG A C 1
ATOM 1134 O O . ARG A 1 141 ? 26.291 16.006 -49.294 1.00 76.06 141 ARG A O 1
ATOM 1141 N N . LYS A 1 142 ? 26.104 18.243 -49.318 1.00 78.81 142 LYS A N 1
ATOM 1142 C CA . LYS A 1 142 ? 25.231 18.360 -48.139 1.00 78.81 142 LYS A CA 1
ATOM 1143 C C . LYS A 1 142 ? 23.862 18.946 -48.454 1.00 78.81 142 LYS A C 1
ATOM 1145 O O . LYS A 1 142 ? 23.027 19.041 -47.555 1.00 78.81 142 LYS A O 1
ATOM 1150 N N . ARG A 1 143 ? 23.599 19.306 -49.712 1.00 76.31 143 ARG A N 1
ATOM 1151 C CA . ARG A 1 143 ? 22.293 19.792 -50.175 1.00 76.31 143 ARG A CA 1
ATOM 1152 C C . ARG A 1 143 ? 21.911 19.134 -51.491 1.00 76.31 143 ARG A C 1
ATOM 1154 O O . ARG A 1 143 ? 22.783 18.858 -52.312 1.00 76.31 143 ARG A O 1
ATOM 1161 N N . VAL A 1 144 ? 20.616 18.898 -51.663 1.00 84.19 144 VAL A N 1
ATOM 1162 C CA . VAL A 1 144 ? 20.021 18.391 -52.899 1.00 84.19 144 VAL A CA 1
ATOM 1163 C C . VAL A 1 144 ? 18.836 19.273 -53.249 1.00 84.19 144 VAL A C 1
ATOM 1165 O O . VAL A 1 144 ? 18.011 19.563 -52.383 1.00 84.19 144 VAL A O 1
ATOM 1168 N N . GLU A 1 145 ? 18.761 19.681 -54.507 1.00 78.69 145 GLU A N 1
ATOM 1169 C CA . GLU A 1 145 ? 17.675 20.477 -55.064 1.00 78.69 145 GLU A CA 1
ATOM 1170 C C . GLU A 1 145 ? 17.048 19.723 -56.239 1.00 78.69 145 GLU A C 1
ATOM 1172 O O . GLU A 1 145 ? 17.740 19.051 -57.005 1.00 78.69 145 GLU A O 1
ATOM 1177 N N . CYS A 1 146 ? 15.725 19.801 -56.362 1.00 75.94 146 CYS A N 1
ATOM 1178 C CA . CYS A 1 146 ? 15.012 19.280 -57.523 1.00 75.94 146 CYS A CA 1
ATOM 1179 C C . CYS A 1 146 ? 14.930 20.386 -58.574 1.00 75.94 146 CYS A C 1
ATOM 1181 O O . CYS A 1 146 ? 14.566 21.512 -58.229 1.00 75.94 146 CYS A O 1
ATOM 1183 N N . VAL A 1 147 ? 15.237 20.054 -59.827 1.00 65.50 147 VAL A N 1
ATOM 1184 C CA . VAL A 1 147 ? 15.002 20.944 -60.978 1.00 65.50 147 VAL A CA 1
ATOM 1185 C C . VAL A 1 147 ? 13.564 20.823 -61.455 1.00 65.50 147 VAL A C 1
ATOM 1187 O O . VAL A 1 147 ? 13.069 19.672 -61.529 1.00 65.50 147 VAL A O 1
#

InterPro domains:
  IPR006574 SPRY-associated [PF13765] (124-146)

Secondary structure (DSSP, 8-state):
-HHHHHHHHHHHHHHHHHHHHHHHHHHHHHHHHHHHHHHHHHHHHHHHHHHHHHHHHHHHHHHTS-HHHHHHHHHHHHHHHHHHHHSPPPP-----------HHHHHHHHHHHHHHHSPP-------GGG--TTEEEPTTSS-EEE-

Nearest PDB structures (foldseek):
  7xt2-assembly1_A  TM=6.342E-01  e=4.627E-11  Homo sapiens
  8pmq-assembly1_9  TM=6.770E-01  e=2.984E+00  Saccharomyces cerevisiae

Organism: NCBI:txid1970185

Sequence (147 aa):
FKHQVAEQLGVMRSYLGMLESSLGQEAEKVQQQASEALQNERKTMARYLDQLKQMEMVLGEVQDEPQTEFLRKYCLVASRLQKILGESPPIARMDIQLPIISDEFKFQVWRKMFRAIMPALENLTFDPVTAQANLLVSEDRKRVECV